Protein AF-A0A7C3S6G7-F1 (afdb_monomer)

Sequence (69 aa):
MPQDFPSFNIFKHYLVPKHEVLSPGERKEVLEKYRVEPYKLPHIKTSDLNVRVIGAKPGDIIKITRRNL

Nearest PDB structures (foldseek):
  7oq4-assembly1_H  TM=9.298E-01  e=1.036E-04  Sulfolobus acidocaldarius DSM 639
  7wbx-assembly1_E  TM=9.415E-01  e=2.084E-04  Komagataella phaffii
  7eu0-assembly1_E  TM=9.433E-01  e=2.956E-04  Arabidopsis thaliana
  5flm-assembly1_E  TM=9.475E-01  e=5.949E-04  Bos taurus
  8hil-assembly1_E  TM=8.478E-01  e=2.757E-04  Brassica oleracea

Solvent-accessible surface area (backbone atoms only — not comparable to full-atom values): 4723 Å² total; per-residue (Å²): 128,76,90,86,64,69,99,59,76,63,78,75,37,89,88,46,58,50,74,44,77,53,51,77,67,57,47,50,52,52,32,61,76,68,71,50,58,83,88,76,50,90,84,80,62,79,84,40,66,68,40,53,74,70,65,62,54,97,91,64,54,71,47,73,53,68,79,81,130

Secondary structure (DSSP, 8-state):
--TTS-SS-GGGSTTS-EEEEPPHHHHHHHHHHHT--GGGSPP--TTSHHHHHTT--TT--EEEEPPP-

Structure (mmCIF, N/CA/C/O backbone):
data_AF-A0A7C3S6G7-F1
#
_entry.id   AF-A0A7C3S6G7-F1
#
loop_
_atom_site.group_PDB
_atom_site.id
_atom_site.type_symbol
_atom_site.label_atom_id
_atom_site.label_alt_id
_atom_site.label_comp_id
_atom_site.label_asym_id
_atom_site.label_entity_id
_atom_site.label_seq_id
_atom_site.pdbx_PDB_ins_code
_atom_site.Cartn_x
_atom_site.Cartn_y
_atom_site.Cartn_z
_atom_site.occupancy
_atom_site.B_iso_or_equiv
_atom_site.auth_seq_id
_atom_site.auth_comp_id
_atom_site.auth_asym_id
_atom_site.auth_atom_id
_atom_site.pdbx_PDB_model_num
ATOM 1 N N . MET A 1 1 ? 20.251 -13.392 -9.344 1.00 45.22 1 MET A N 1
ATOM 2 C CA . MET A 1 1 ? 19.064 -12.507 -9.272 1.00 45.22 1 MET A CA 1
ATOM 3 C C . MET A 1 1 ? 17.841 -13.366 -9.574 1.00 45.22 1 MET A C 1
ATOM 5 O O . MET A 1 1 ? 18.001 -14.260 -10.400 1.00 45.22 1 MET A O 1
ATOM 9 N N . PRO A 1 2 ? 16.685 -13.196 -8.906 1.00 49.22 2 PRO A N 1
ATOM 10 C CA . PRO A 1 2 ? 15.485 -13.974 -9.231 1.00 49.22 2 PRO A CA 1
ATOM 11 C C . PRO A 1 2 ? 15.143 -13.786 -10.715 1.00 49.22 2 PRO A C 1
ATOM 13 O O . PRO A 1 2 ? 15.219 -12.661 -11.205 1.00 49.22 2 PRO A O 1
ATOM 16 N N . GLN A 1 3 ? 14.794 -14.862 -11.425 1.00 57.44 3 GLN A N 1
ATOM 17 C CA . GLN A 1 3 ? 14.536 -14.841 -12.876 1.00 57.44 3 GLN A CA 1
ATOM 18 C C . GLN A 1 3 ? 13.277 -14.043 -13.284 1.00 57.44 3 GLN A C 1
ATOM 20 O O . GLN A 1 3 ? 13.027 -13.865 -14.470 1.00 57.44 3 GLN A O 1
ATOM 25 N N . ASP A 1 4 ? 12.520 -13.526 -12.313 1.00 63.69 4 ASP A N 1
ATOM 26 C CA . ASP A 1 4 ? 11.204 -12.904 -12.510 1.00 63.69 4 ASP A CA 1
ATOM 27 C C . ASP A 1 4 ? 11.242 -11.387 -12.781 1.00 63.69 4 ASP A C 1
ATOM 29 O O . ASP A 1 4 ? 10.190 -10.765 -12.937 1.00 63.69 4 ASP A O 1
ATOM 33 N N . PHE A 1 5 ? 12.419 -10.751 -12.793 1.00 67.81 5 PHE A N 1
ATOM 34 C CA . PHE A 1 5 ? 12.516 -9.311 -13.048 1.00 67.81 5 PHE A CA 1
ATOM 35 C C . PHE A 1 5 ? 12.757 -9.019 -14.536 1.00 67.81 5 PHE A C 1
ATOM 37 O O . PHE A 1 5 ? 13.717 -9.541 -15.106 1.00 67.81 5 PHE A O 1
ATOM 44 N N . PRO A 1 6 ? 11.930 -8.168 -15.176 1.00 71.88 6 PRO A N 1
ATOM 45 C CA . PRO A 1 6 ? 12.142 -7.779 -16.565 1.00 71.88 6 PRO A CA 1
ATOM 46 C C . PRO A 1 6 ? 13.492 -7.073 -16.744 1.00 71.88 6 PRO A C 1
ATOM 48 O O . PRO A 1 6 ? 13.967 -6.366 -15.856 1.00 71.88 6 PRO A O 1
ATOM 51 N N . SER A 1 7 ? 14.091 -7.225 -17.929 1.00 79.25 7 SER A N 1
ATOM 52 C CA . SER A 1 7 ? 15.385 -6.619 -18.296 1.00 79.25 7 SER A CA 1
ATOM 53 C C . SER A 1 7 ? 15.363 -5.086 -18.361 1.00 79.25 7 SER A C 1
ATOM 55 O O . SER A 1 7 ? 16.404 -4.450 -18.511 1.00 79.25 7 SER A O 1
ATOM 57 N N . PHE A 1 8 ? 14.181 -4.483 -18.239 1.00 79.69 8 PHE A N 1
ATOM 58 C CA . PHE A 1 8 ? 13.950 -3.049 -18.240 1.00 79.69 8 PHE A CA 1
ATOM 59 C C . PHE A 1 8 ? 13.039 -2.651 -17.073 1.00 79.69 8 PHE A C 1
ATOM 61 O O . PHE A 1 8 ? 12.257 -3.444 -16.549 1.00 79.69 8 PHE A O 1
ATOM 68 N N . ASN A 1 9 ? 13.130 -1.388 -16.657 1.00 80.38 9 ASN A N 1
ATOM 69 C CA . ASN A 1 9 ? 12.380 -0.883 -15.512 1.00 80.38 9 ASN A CA 1
ATOM 70 C C . ASN A 1 9 ? 10.899 -0.649 -15.871 1.00 80.38 9 ASN A C 1
ATOM 72 O O . ASN A 1 9 ? 10.535 0.422 -16.359 1.00 80.38 9 ASN A O 1
ATOM 76 N N . ILE A 1 10 ? 10.043 -1.634 -15.586 1.00 80.81 10 ILE A N 1
ATOM 77 C CA . ILE A 1 10 ? 8.592 -1.544 -15.822 1.00 80.81 10 ILE A CA 1
ATOM 78 C C . ILE A 1 10 ? 7.881 -0.521 -14.925 1.00 80.81 10 ILE A C 1
ATOM 80 O O . ILE A 1 10 ? 6.819 -0.030 -15.290 1.00 80.81 10 ILE A O 1
ATOM 84 N N . PHE A 1 11 ? 8.470 -0.133 -13.789 1.00 81.12 11 PHE A N 1
ATOM 85 C CA . PHE A 1 11 ? 7.865 0.822 -12.850 1.00 81.12 11 PHE A CA 1
ATOM 86 C C . PHE A 1 11 ? 7.850 2.260 -13.377 1.00 81.12 11 PHE A C 1
ATOM 88 O O . PHE A 1 11 ? 7.151 3.110 -12.835 1.00 81.12 11 PHE A O 1
ATOM 95 N N . LYS A 1 12 ? 8.615 2.548 -14.437 1.00 82.56 12 LYS A N 1
ATOM 96 C CA . LYS A 1 12 ? 8.589 3.845 -15.131 1.00 82.56 12 LYS A CA 1
ATOM 97 C C . LYS A 1 12 ? 7.518 3.923 -16.217 1.00 82.56 12 LYS A C 1
ATOM 99 O O . LYS A 1 12 ? 7.340 4.983 -16.815 1.00 82.56 12 LYS A O 1
ATOM 104 N N . HIS A 1 13 ? 6.837 2.818 -16.506 1.00 85.94 13 HIS A N 1
ATOM 105 C CA . HIS A 1 13 ? 5.826 2.785 -17.547 1.00 85.94 13 HIS A CA 1
ATOM 106 C C . HIS A 1 13 ? 4.602 3.617 -17.140 1.00 85.94 13 HIS A C 1
ATOM 108 O O . HIS A 1 13 ? 4.150 3.548 -16.001 1.00 85.94 13 HIS A O 1
ATOM 114 N N . TYR A 1 14 ? 4.029 4.376 -18.078 1.00 84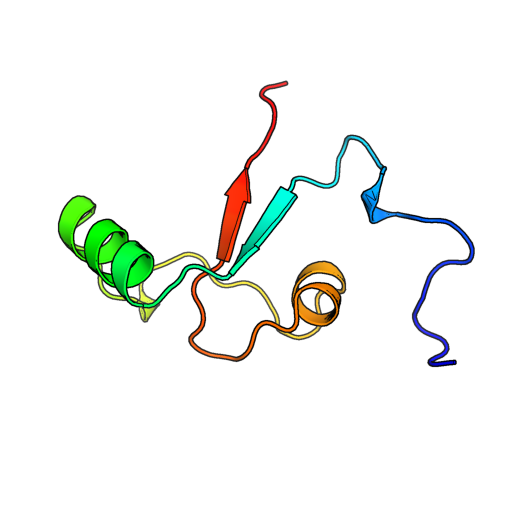.56 14 TYR A N 1
ATOM 115 C CA . TYR A 1 14 ? 2.913 5.292 -17.798 1.00 84.56 14 TYR A CA 1
ATOM 116 C C . TYR A 1 14 ? 1.647 4.582 -17.281 1.00 84.56 14 TYR A C 1
ATOM 118 O O . TYR A 1 14 ? 0.858 5.181 -16.555 1.00 84.56 14 TYR A O 1
ATOM 126 N N . LEU A 1 15 ? 1.471 3.298 -17.619 1.00 87.88 15 LEU A N 1
ATOM 127 C CA . LEU A 1 15 ? 0.377 2.460 -17.104 1.00 87.88 15 LEU A CA 1
ATOM 128 C C . LEU A 1 15 ? 0.596 1.958 -15.670 1.00 87.88 15 LEU A C 1
ATOM 130 O O . LEU A 1 15 ? -0.341 1.419 -15.087 1.00 87.88 15 LEU A O 1
ATOM 134 N N . VAL A 1 16 ? 1.801 2.092 -15.108 1.00 89.69 16 VAL A N 1
ATOM 135 C CA . VAL A 1 16 ? 2.105 1.635 -13.748 1.00 89.69 16 VAL A CA 1
ATOM 136 C C . VAL A 1 16 ? 1.949 2.818 -12.787 1.00 89.69 16 VAL A C 1
ATOM 138 O O . VAL A 1 16 ? 2.775 3.733 -12.792 1.00 89.69 16 VAL A O 1
ATOM 141 N N . PRO A 1 17 ? 0.878 2.852 -11.971 1.00 92.94 17 PRO A N 1
ATOM 142 C CA . PRO A 1 17 ? 0.692 3.913 -10.993 1.00 92.94 17 PRO A CA 1
ATOM 143 C C . PRO A 1 17 ? 1.673 3.775 -9.824 1.00 92.94 17 PRO A C 1
ATOM 145 O O . PRO A 1 17 ? 2.326 2.747 -9.633 1.00 92.94 17 PRO A O 1
ATOM 148 N N . LYS A 1 18 ? 1.750 4.821 -8.999 1.00 91.44 18 LYS A N 1
ATOM 149 C CA . LYS A 1 18 ? 2.566 4.797 -7.782 1.00 91.44 18 LYS A CA 1
ATOM 150 C C . LYS A 1 18 ? 1.860 3.963 -6.708 1.00 91.44 18 LYS A C 1
ATOM 152 O O . LYS A 1 18 ? 0.691 4.223 -6.421 1.00 91.44 18 LYS A O 1
ATOM 157 N N . HIS A 1 19 ? 2.580 3.009 -6.122 1.00 94.31 19 HIS A N 1
ATOM 158 C CA . HIS A 1 19 ? 2.108 2.150 -5.034 1.00 94.31 19 HIS A CA 1
ATOM 159 C C . HIS A 1 19 ? 2.905 2.445 -3.762 1.00 94.31 19 HI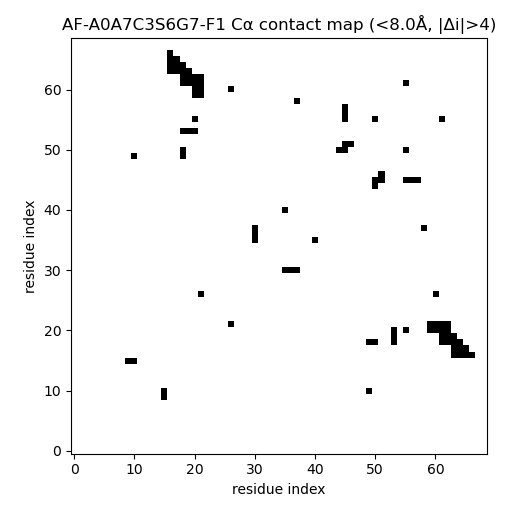S A C 1
ATOM 161 O O . HIS A 1 19 ? 4.133 2.474 -3.803 1.00 94.31 19 HIS A O 1
ATOM 167 N N . GLU A 1 20 ? 2.216 2.666 -2.644 1.00 95.25 20 GLU A N 1
ATOM 168 C CA . GLU A 1 20 ? 2.825 2.975 -1.344 1.00 95.25 20 GLU A CA 1
ATOM 169 C C . GLU A 1 20 ? 2.103 2.202 -0.235 1.00 95.25 20 GLU A C 1
ATOM 171 O O . GLU A 1 20 ? 0.873 2.141 -0.228 1.00 95.25 20 GLU A O 1
ATOM 176 N N . VAL A 1 21 ? 2.848 1.610 0.701 1.00 96.50 21 VAL A N 1
ATOM 177 C CA . VAL A 1 21 ? 2.262 0.974 1.890 1.00 96.50 21 VAL A CA 1
ATOM 178 C C . VAL A 1 21 ? 1.845 2.065 2.869 1.00 96.50 21 VAL A C 1
ATOM 180 O O . VAL A 1 21 ? 2.651 2.933 3.199 1.00 96.50 21 VAL A O 1
ATOM 183 N N . LEU A 1 22 ? 0.593 2.031 3.327 1.00 96.44 22 LEU A N 1
ATOM 184 C CA . LEU A 1 22 ? 0.110 2.978 4.326 1.00 96.44 22 LEU A CA 1
ATOM 185 C C . LEU A 1 22 ? 0.730 2.701 5.694 1.00 96.44 22 LEU A C 1
ATOM 187 O O . LEU A 1 22 ? 0.817 1.554 6.137 1.00 96.44 22 LEU A O 1
ATOM 191 N N . SER A 1 23 ? 1.078 3.771 6.404 1.00 96.50 23 SER A N 1
ATOM 192 C CA . SER A 1 23 ? 1.436 3.684 7.818 1.00 96.50 23 SER A CA 1
ATOM 193 C C . SER A 1 23 ? 0.228 3.268 8.680 1.00 96.50 23 SER A C 1
ATOM 195 O O . SER A 1 23 ? -0.926 3.416 8.262 1.00 96.50 23 SER A O 1
ATOM 197 N N . PRO A 1 24 ? 0.441 2.788 9.921 1.00 95.12 24 PRO A N 1
ATOM 198 C CA . PRO A 1 24 ? -0.658 2.437 10.824 1.00 95.12 24 PRO A CA 1
ATOM 199 C C . PRO A 1 24 ? -1.639 3.592 11.091 1.00 95.12 24 PRO A C 1
ATOM 201 O O . PRO A 1 24 ? -2.840 3.354 11.223 1.00 95.12 24 PRO A O 1
ATOM 204 N N . GLY A 1 25 ? -1.139 4.833 11.138 1.00 96.88 25 GLY A N 1
ATOM 205 C CA . GLY A 1 25 ? -1.959 6.033 11.319 1.00 96.88 25 GLY A CA 1
ATOM 206 C C . GLY A 1 25 ? -2.856 6.309 10.113 1.00 96.88 25 GLY A C 1
ATOM 207 O O . GLY A 1 25 ? -4.072 6.394 10.261 1.00 96.88 25 GLY A O 1
ATOM 208 N N . GLU A 1 26 ? -2.275 6.348 8.911 1.00 96.19 26 GLU A N 1
ATOM 209 C CA . GLU A 1 26 ? -3.028 6.560 7.664 1.00 96.19 26 GLU A CA 1
ATOM 210 C C . GLU A 1 26 ? -4.035 5.436 7.411 1.00 96.19 26 GLU A C 1
ATOM 212 O O . GLU A 1 26 ? -5.161 5.677 6.982 1.00 96.19 26 GLU A O 1
ATOM 217 N N . ARG A 1 27 ? -3.656 4.188 7.714 1.00 95.31 27 ARG A N 1
ATOM 218 C CA . ARG A 1 27 ? -4.562 3.039 7.651 1.00 95.31 27 ARG A CA 1
ATOM 219 C C . ARG A 1 27 ? -5.812 3.279 8.494 1.00 95.31 27 ARG A C 1
ATOM 221 O O . ARG A 1 27 ? -6.916 3.031 8.013 1.00 95.31 27 ARG A O 1
ATOM 228 N N . LYS A 1 28 ? -5.645 3.725 9.742 1.00 96.00 28 LYS A N 1
ATOM 229 C CA . LYS A 1 28 ? -6.767 3.997 10.648 1.00 96.00 28 LYS A CA 1
ATOM 230 C C . LYS A 1 28 ? -7.653 5.111 10.092 1.00 96.00 28 LYS A C 1
ATOM 232 O O . LYS A 1 28 ? -8.860 4.920 9.988 1.00 96.00 28 LYS A O 1
ATOM 237 N N . GLU A 1 29 ? -7.044 6.208 9.648 1.00 96.94 29 GLU A N 1
ATOM 238 C CA . GLU A 1 29 ? -7.754 7.346 9.058 1.00 96.94 29 GLU A CA 1
ATOM 239 C C . GLU A 1 29 ? -8.600 6.935 7.842 1.00 96.94 29 GLU A C 1
ATOM 241 O O . GLU A 1 29 ? -9.768 7.304 7.740 1.00 96.94 29 GLU A O 1
ATOM 246 N N . VAL A 1 30 ? -8.049 6.123 6.934 1.00 95.94 30 VAL A N 1
ATOM 247 C CA . VAL A 1 30 ? -8.762 5.656 5.734 1.00 95.94 30 VAL A CA 1
ATOM 248 C C . VAL A 1 30 ? -9.962 4.780 6.100 1.00 95.94 30 VAL A C 1
ATOM 250 O O . VAL A 1 30 ? -11.052 4.973 5.558 1.00 95.94 30 VAL A O 1
ATOM 253 N N . LEU A 1 31 ? -9.783 3.829 7.018 1.00 96.25 31 LEU A N 1
ATOM 254 C CA . LEU A 1 31 ? -10.857 2.923 7.432 1.00 96.25 31 LEU A CA 1
ATOM 255 C C . LEU A 1 31 ? -11.988 3.674 8.149 1.00 96.25 31 LEU A C 1
ATOM 257 O O . LEU A 1 31 ? -13.159 3.403 7.887 1.00 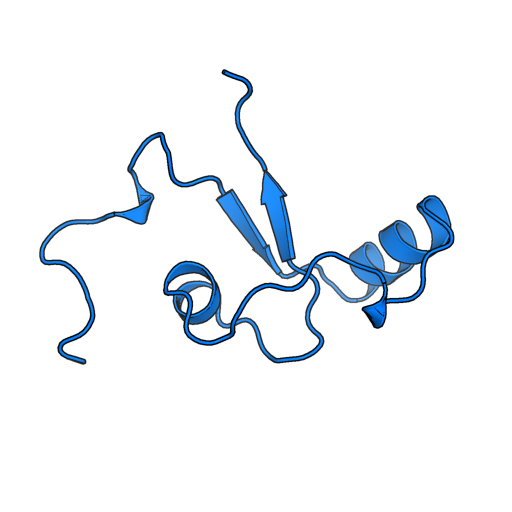96.25 31 LEU A O 1
ATOM 261 N N . GLU A 1 32 ? -11.650 4.652 8.993 1.00 96.88 32 GLU A N 1
ATOM 262 C CA . GLU A 1 32 ? -12.621 5.515 9.676 1.00 96.88 32 GLU A CA 1
ATOM 263 C C . GLU A 1 32 ? -13.360 6.428 8.694 1.00 96.88 32 GLU A C 1
ATOM 265 O O . GLU A 1 32 ? -14.591 6.502 8.722 1.00 96.88 32 GLU A O 1
ATOM 270 N N . LYS A 1 33 ? -12.628 7.072 7.777 1.00 97.12 33 LYS A N 1
ATOM 271 C CA . LYS A 1 33 ? -13.188 7.986 6.774 1.00 97.12 33 LYS A CA 1
ATOM 272 C C . LYS A 1 33 ? -14.236 7.312 5.895 1.00 97.12 33 LYS A C 1
ATOM 274 O O . LYS A 1 33 ? -15.288 7.896 5.646 1.00 97.12 33 LYS A O 1
ATOM 279 N N . TYR A 1 34 ? -13.958 6.096 5.429 1.00 95.81 34 TYR A N 1
ATOM 280 C CA . TYR A 1 34 ? -14.872 5.346 4.562 1.00 95.81 34 TYR A CA 1
ATOM 281 C C . TYR A 1 34 ? -15.785 4.379 5.322 1.00 95.81 34 TYR A C 1
ATOM 283 O O . TYR A 1 34 ? -16.605 3.713 4.693 1.00 95.81 34 TYR A O 1
ATOM 291 N N . ARG A 1 35 ? -15.670 4.311 6.658 1.00 96.62 35 ARG A N 1
ATOM 292 C CA . ARG A 1 35 ? -16.445 3.419 7.539 1.00 96.62 35 ARG A CA 1
ATOM 293 C C . ARG A 1 35 ? -16.473 1.978 7.024 1.00 96.62 35 ARG A C 1
ATOM 295 O O . ARG A 1 35 ? -17.525 1.348 6.934 1.00 96.62 35 ARG A O 1
ATOM 302 N N . VAL A 1 36 ? -15.300 1.480 6.646 1.00 96.31 36 VAL A N 1
ATOM 303 C CA . VAL A 1 36 ? -15.131 0.186 5.982 1.00 96.31 36 VAL A CA 1
ATOM 304 C C . VAL A 1 36 ? -14.199 -0.703 6.792 1.00 96.31 36 VAL A C 1
ATOM 306 O O . VAL A 1 36 ? -13.243 -0.239 7.408 1.00 96.31 36 VAL A O 1
ATOM 309 N N . GLU A 1 37 ? -14.478 -2.001 6.792 1.00 94.69 37 GLU A N 1
ATOM 310 C CA . GLU A 1 37 ? -13.611 -2.989 7.426 1.00 94.69 37 GLU A CA 1
A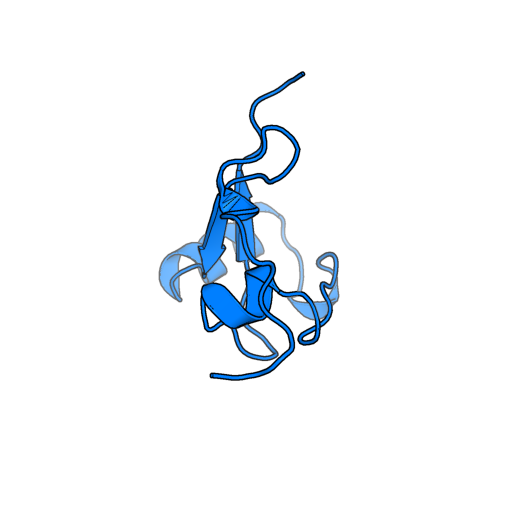TOM 311 C C . GLU A 1 37 ? -12.485 -3.402 6.462 1.00 94.69 37 GLU A C 1
ATOM 313 O O . GLU A 1 37 ? -12.721 -3.469 5.254 1.00 94.69 37 GLU A O 1
ATOM 318 N N . PRO A 1 38 ? -11.269 -3.723 6.951 1.00 92.50 38 PRO A N 1
ATOM 319 C CA . PRO A 1 38 ? -10.110 -3.978 6.090 1.00 92.50 38 PRO A CA 1
ATOM 320 C C . PRO A 1 38 ? -10.339 -5.015 4.981 1.00 92.50 38 PRO A C 1
ATOM 322 O O . PRO A 1 38 ? -9.867 -4.829 3.867 1.00 92.50 38 PRO A O 1
ATOM 325 N N . TYR A 1 39 ? -11.089 -6.082 5.264 1.00 93.06 39 TYR A N 1
ATOM 326 C CA . TYR A 1 39 ? -11.366 -7.174 4.319 1.00 93.06 39 TYR A CA 1
ATOM 327 C C . TYR A 1 39 ? -12.431 -6.833 3.263 1.00 93.06 39 TYR A C 1
ATOM 329 O O . TYR A 1 39 ? -12.675 -7.625 2.356 1.00 93.06 39 TYR A O 1
ATOM 337 N N . LYS A 1 40 ? -13.110 -5.687 3.398 1.00 95.62 40 LYS A N 1
ATOM 338 C CA . LYS A 1 40 ? -14.065 -5.172 2.405 1.00 95.62 40 LYS A CA 1
ATOM 339 C C . LYS A 1 40 ? -13.379 -4.277 1.368 1.00 95.62 40 LYS A C 1
ATOM 341 O O . LYS A 1 40 ? -14.025 -3.849 0.415 1.00 95.62 40 LYS A O 1
ATOM 346 N N . LEU A 1 41 ? -12.091 -3.971 1.549 1.00 95.88 41 LEU A N 1
ATOM 347 C CA . LEU A 1 41 ? -11.303 -3.250 0.556 1.00 95.88 41 LEU A CA 1
ATOM 348 C C . LEU A 1 41 ? -10.983 -4.154 -0.647 1.00 95.88 41 LEU A C 1
ATOM 350 O O . LEU A 1 41 ? -10.895 -5.372 -0.500 1.00 95.88 41 LEU A O 1
ATOM 354 N N . PRO A 1 42 ? -10.756 -3.577 -1.841 1.00 95.94 42 PRO A N 1
ATOM 355 C CA . PRO A 1 42 ? -10.246 -4.332 -2.978 1.00 95.94 42 PRO A CA 1
ATOM 356 C C . PRO A 1 42 ? -8.936 -5.051 -2.635 1.00 95.94 42 PRO A C 1
ATOM 358 O O . PRO A 1 42 ? -8.026 -4.464 -2.048 1.00 95.94 42 PRO A O 1
ATOM 361 N N . HIS A 1 43 ? -8.832 -6.318 -3.029 1.00 95.31 43 HIS A N 1
ATOM 362 C CA . HIS A 1 43 ? -7.652 -7.138 -2.768 1.00 95.31 43 HIS A CA 1
ATOM 363 C C . HIS A 1 43 ? -6.679 -7.132 -3.949 1.00 95.31 43 HIS A C 1
ATOM 365 O O . HIS A 1 43 ? -7.079 -7.150 -5.113 1.00 95.31 43 HIS A O 1
ATOM 371 N N . ILE A 1 44 ? -5.387 -7.188 -3.631 1.00 94.88 44 ILE A N 1
ATOM 372 C CA . ILE A 1 44 ? -4.297 -7.390 -4.586 1.00 94.88 44 ILE A CA 1
ATOM 373 C C . ILE A 1 44 ? -3.512 -8.644 -4.197 1.00 94.88 44 ILE A C 1
ATOM 375 O O . ILE A 1 44 ? -3.345 -8.947 -3.015 1.00 94.88 44 ILE A O 1
ATOM 379 N N . LYS A 1 45 ? -3.056 -9.414 -5.189 1.00 94.94 45 LYS A N 1
ATOM 380 C CA . LYS A 1 45 ? -2.302 -10.645 -4.934 1.00 94.94 45 LYS A CA 1
ATOM 381 C C . LYS A 1 45 ? -0.879 -10.317 -4.486 1.00 94.94 45 LYS A C 1
ATOM 383 O O . LYS A 1 45 ? -0.208 -9.492 -5.094 1.00 94.94 45 LYS A O 1
ATOM 388 N N . THR A 1 46 ? -0.371 -11.067 -3.514 1.00 93.50 46 THR A N 1
ATOM 389 C CA . THR A 1 46 ? 1.041 -11.016 -3.084 1.00 93.50 46 THR A CA 1
ATOM 390 C C . THR A 1 46 ? 2.028 -11.455 -4.168 1.00 93.50 46 THR A C 1
ATOM 392 O O . THR A 1 46 ? 3.225 -11.191 -4.077 1.00 93.50 46 THR A O 1
ATOM 395 N N . SER A 1 47 ? 1.540 -12.136 -5.206 1.00 91.62 47 SER A N 1
ATOM 396 C CA . SER A 1 47 ? 2.327 -12.504 -6.380 1.00 91.62 47 SER A CA 1
ATOM 397 C C . SER A 1 47 ? 2.589 -11.334 -7.333 1.00 91.62 47 SER A C 1
ATOM 399 O O . SER A 1 47 ? 3.431 -11.485 -8.212 1.00 91.62 47 SER A O 1
ATOM 401 N N . ASP A 1 48 ? 1.881 -10.205 -7.202 1.00 90.75 48 ASP A N 1
ATOM 402 C CA . ASP A 1 48 ? 2.091 -9.030 -8.054 1.00 90.75 48 ASP A CA 1
ATOM 403 C C 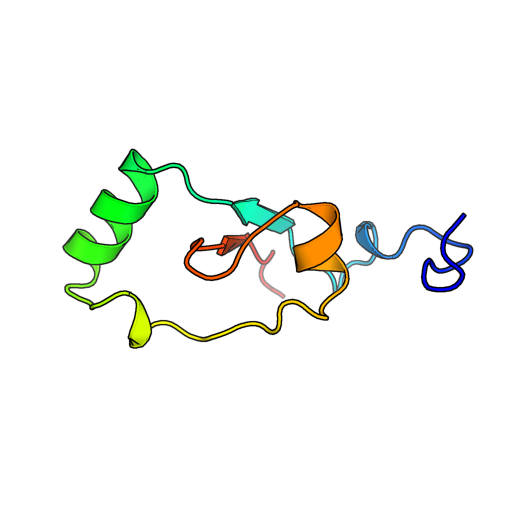. ASP A 1 48 ? 3.485 -8.423 -7.825 1.00 90.75 48 ASP A C 1
ATOM 405 O O . ASP A 1 48 ? 3.945 -8.284 -6.687 1.00 90.75 48 ASP A O 1
ATOM 409 N N . LEU A 1 49 ? 4.171 -8.050 -8.910 1.00 88.88 49 LEU A N 1
ATOM 410 C CA . LEU A 1 49 ? 5.535 -7.533 -8.827 1.00 88.88 49 LEU A CA 1
ATOM 411 C C . LEU A 1 49 ? 5.606 -6.199 -8.072 1.00 88.88 49 LEU A C 1
ATOM 413 O O . LEU A 1 49 ? 6.555 -5.987 -7.319 1.00 88.88 49 LEU A O 1
ATOM 417 N N . ASN A 1 50 ? 4.608 -5.320 -8.217 1.00 89.75 50 ASN A N 1
ATOM 418 C CA . ASN A 1 50 ? 4.575 -4.045 -7.497 1.00 89.75 50 ASN A CA 1
ATOM 419 C C . ASN A 1 50 ? 4.489 -4.281 -5.991 1.00 89.75 50 ASN A C 1
ATOM 421 O O . ASN A 1 50 ? 5.215 -3.644 -5.235 1.00 89.75 50 ASN A O 1
ATOM 425 N N . VAL A 1 51 ? 3.662 -5.240 -5.567 1.00 93.44 51 VAL A N 1
ATOM 426 C CA . VAL A 1 51 ? 3.501 -5.623 -4.156 1.00 93.44 51 VAL A CA 1
ATOM 427 C C . VAL A 1 51 ? 4.812 -6.171 -3.589 1.00 93.44 51 VAL A C 1
ATOM 429 O O . VAL A 1 51 ? 5.223 -5.775 -2.498 1.00 93.44 51 VAL A O 1
ATOM 432 N N . ARG A 1 52 ? 5.510 -7.025 -4.351 1.00 90.94 52 ARG A N 1
ATOM 433 C CA . ARG A 1 52 ? 6.823 -7.562 -3.962 1.00 90.94 52 ARG A CA 1
ATOM 434 C C . ARG A 1 52 ? 7.883 -6.469 -3.831 1.00 90.94 52 ARG A C 1
ATOM 436 O O . ARG A 1 52 ? 8.637 -6.480 -2.864 1.00 90.94 52 ARG A O 1
ATOM 443 N N . VAL A 1 53 ? 7.942 -5.530 -4.778 1.00 89.94 53 VAL A N 1
ATOM 444 C CA . VAL A 1 53 ? 8.960 -4.464 -4.792 1.00 89.94 53 VAL A CA 1
ATOM 445 C C . VAL A 1 53 ? 8.769 -3.455 -3.666 1.00 89.94 53 VAL A C 1
ATOM 447 O O . VAL A 1 53 ? 9.758 -3.028 -3.079 1.00 89.94 53 VAL A O 1
ATOM 450 N N . ILE A 1 54 ? 7.526 -3.112 -3.315 1.00 91.88 54 ILE A N 1
ATOM 451 C CA . ILE A 1 54 ? 7.255 -2.236 -2.163 1.00 91.88 54 ILE A CA 1
ATOM 452 C C . ILE A 1 54 ? 7.346 -2.971 -0.815 1.00 91.88 54 ILE A C 1
ATOM 454 O O . ILE A 1 54 ? 7.194 -2.343 0.229 1.00 91.88 54 ILE A O 1
ATOM 458 N N . GLY A 1 55 ? 7.573 -4.290 -0.821 1.00 91.88 55 GLY A N 1
ATOM 459 C CA . GLY A 1 55 ? 7.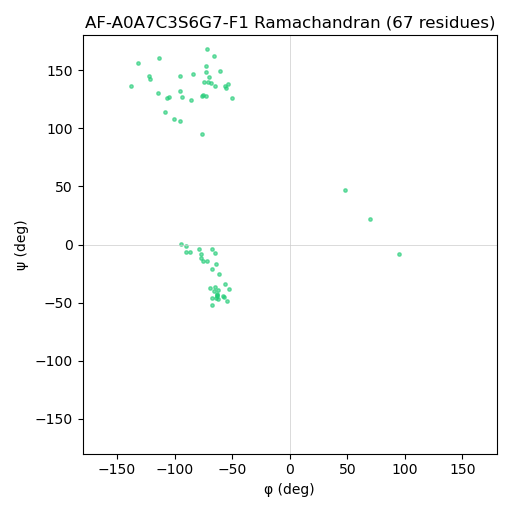727 -5.099 0.390 1.00 91.88 55 GLY A CA 1
ATOM 460 C C . GLY A 1 55 ? 6.444 -5.281 1.205 1.00 91.88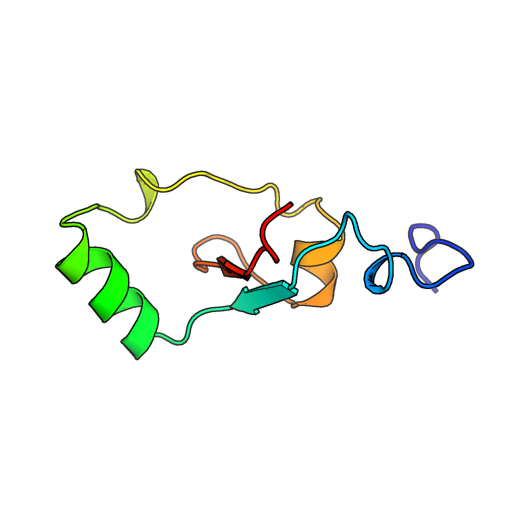 55 GLY A C 1
ATOM 461 O O . GLY A 1 55 ? 6.525 -5.560 2.402 1.00 91.88 55 GLY A O 1
ATOM 462 N N . ALA A 1 56 ? 5.274 -5.122 0.583 1.00 95.06 56 ALA A N 1
ATOM 463 C CA . ALA A 1 56 ? 3.989 -5.251 1.262 1.00 95.06 56 ALA A CA 1
ATOM 464 C C . ALA A 1 56 ? 3.690 -6.708 1.650 1.00 95.06 56 ALA A C 1
ATOM 466 O O . ALA A 1 56 ? 3.997 -7.653 0.916 1.00 95.06 56 ALA A O 1
ATOM 467 N N . LYS A 1 57 ? 3.050 -6.887 2.805 1.00 94.62 57 LYS A N 1
ATOM 468 C CA . LYS A 1 57 ? 2.678 -8.183 3.382 1.00 94.62 57 LYS A CA 1
ATOM 469 C C . LYS A 1 57 ? 1.154 -8.356 3.414 1.00 94.62 57 LYS A C 1
ATOM 471 O O . LYS A 1 57 ? 0.414 -7.374 3.352 1.00 94.62 57 LYS A O 1
ATOM 476 N N . PRO A 1 58 ? 0.646 -9.600 3.523 1.00 94.06 58 PRO A N 1
ATOM 477 C CA . PRO A 1 58 ? -0.775 -9.831 3.766 1.00 94.06 58 PRO A CA 1
ATOM 478 C C . PRO A 1 58 ? -1.289 -9.006 4.953 1.00 94.06 58 PRO A C 1
ATOM 480 O O . PRO A 1 58 ? -0.737 -9.083 6.048 1.00 94.06 58 PRO A O 1
ATOM 483 N N . GLY A 1 59 ? -2.353 -8.233 4.729 1.00 92.56 59 GLY A N 1
ATOM 484 C CA . GLY A 1 59 ? -2.957 -7.362 5.742 1.00 92.56 59 GLY A CA 1
ATOM 485 C C . GLY A 1 59 ? -2.479 -5.907 5.718 1.00 92.56 59 GLY A C 1
ATOM 486 O O . GLY A 1 59 ? -3.081 -5.080 6.413 1.00 92.56 59 GLY A O 1
ATOM 487 N N . ASP A 1 60 ? -1.464 -5.582 4.916 1.00 95.75 60 ASP A N 1
ATOM 488 C CA . ASP A 1 60 ? -1.106 -4.198 4.611 1.00 95.75 60 ASP A CA 1
ATOM 489 C C . ASP A 1 60 ? -2.134 -3.569 3.665 1.00 95.75 60 ASP A C 1
ATOM 491 O O . ASP A 1 60 ? -2.730 -4.240 2.819 1.00 95.75 60 ASP A O 1
ATOM 495 N N . ILE A 1 61 ? -2.332 -2.257 3.799 1.00 95.75 61 ILE A N 1
ATOM 496 C CA . ILE A 1 61 ? -3.181 -1.479 2.894 1.00 95.7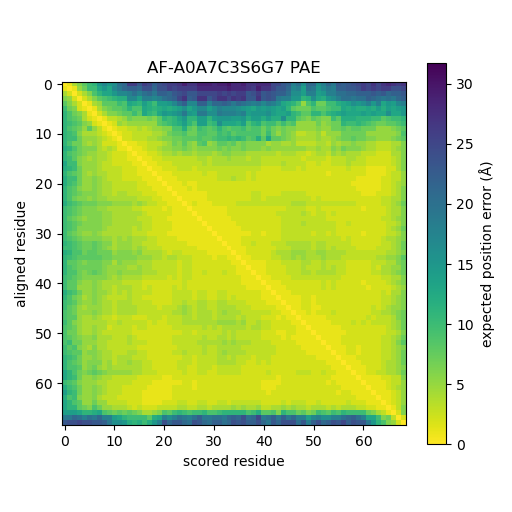5 61 ILE A CA 1
ATOM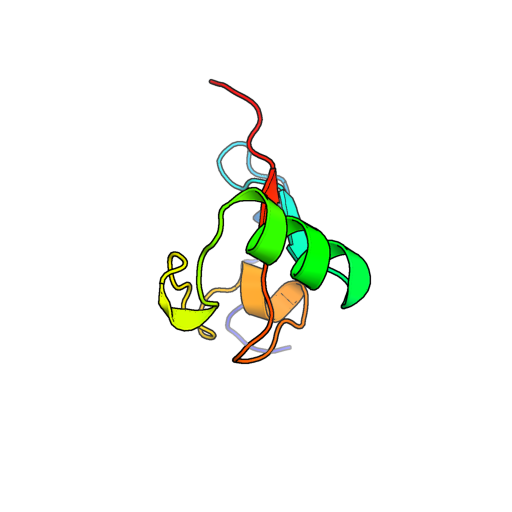 497 C C . ILE A 1 61 ? -2.273 -0.645 2.002 1.00 95.75 61 ILE A C 1
ATOM 499 O O . ILE A 1 61 ? -1.413 0.091 2.484 1.00 95.75 61 ILE A O 1
ATOM 503 N N . ILE A 1 62 ? -2.471 -0.773 0.692 1.00 96.56 62 ILE A N 1
ATOM 504 C CA . ILE A 1 62 ? -1.654 -0.112 -0.322 1.00 96.56 62 ILE A CA 1
ATOM 505 C C . ILE A 1 62 ? -2.442 1.057 -0.904 1.00 96.56 62 ILE A C 1
ATOM 507 O O . ILE A 1 62 ? -3.561 0.895 -1.392 1.00 96.56 62 ILE A O 1
ATOM 511 N N . LYS A 1 63 ? -1.835 2.241 -0.889 1.00 95.56 63 LYS A N 1
ATOM 512 C CA . LYS A 1 63 ? -2.331 3.425 -1.582 1.00 95.56 63 LYS A CA 1
ATOM 513 C C . LYS A 1 63 ? -1.837 3.411 -3.019 1.00 95.56 63 LYS A C 1
ATOM 515 O O . LYS A 1 63 ? -0.634 3.370 -3.271 1.00 95.56 63 LYS A O 1
ATOM 520 N N . ILE A 1 64 ? -2.778 3.482 -3.955 1.00 94.31 64 ILE A N 1
ATOM 521 C CA . ILE A 1 64 ? -2.493 3.559 -5.387 1.00 94.31 64 ILE A CA 1
ATOM 522 C C . ILE A 1 64 ? -2.825 4.968 -5.868 1.00 94.31 64 ILE A C 1
ATOM 524 O O . ILE A 1 64 ? -3.988 5.368 -5.880 1.00 94.31 64 ILE A O 1
ATOM 528 N N . THR A 1 65 ? -1.806 5.718 -6.286 1.00 93.19 65 THR A N 1
ATOM 529 C CA . THR A 1 65 ? -1.983 7.062 -6.851 1.00 93.19 65 THR A CA 1
ATOM 530 C C . THR A 1 65 ? -1.892 6.982 -8.369 1.00 93.19 65 THR A C 1
ATOM 532 O O . THR A 1 65 ? -0.815 6.767 -8.933 1.00 93.19 65 THR A O 1
ATOM 535 N N . ARG A 1 66 ? -3.036 7.140 -9.039 1.00 91.12 66 ARG A N 1
ATOM 536 C CA . ARG A 1 66 ? -3.141 7.161 -10.503 1.00 91.12 66 ARG A CA 1
ATOM 537 C C . ARG A 1 66 ? -3.107 8.615 -10.969 1.00 91.12 66 ARG A C 1
ATOM 539 O O . ARG A 1 66 ? -3.826 9.444 -10.421 1.00 91.12 66 ARG A O 1
ATOM 546 N N . ARG A 1 67 ? -2.281 8.928 -11.970 1.00 82.94 67 ARG A N 1
ATOM 547 C CA . ARG A 1 67 ? -2.463 10.171 -12.730 1.00 82.94 67 ARG A CA 1
ATOM 548 C C . ARG A 1 67 ? -3.700 9.952 -13.597 1.00 82.94 67 ARG A C 1
ATOM 550 O O . ARG A 1 67 ? -3.795 8.897 -14.224 1.00 82.94 67 ARG A O 1
ATOM 557 N N . ASN A 1 68 ? -4.662 10.869 -13.539 1.00 70.25 68 ASN A N 1
ATOM 558 C CA . ASN A 1 68 ? -5.848 10.796 -14.388 1.00 70.25 68 ASN A CA 1
ATOM 559 C C . ASN A 1 68 ? -5.400 10.683 -15.853 1.00 70.25 68 ASN A C 1
ATOM 561 O O . ASN A 1 68 ? -4.424 11.332 -16.238 1.00 70.25 68 ASN A O 1
ATOM 565 N N . LEU A 1 69 ? -6.074 9.811 -16.609 1.00 53.50 69 LEU A N 1
ATOM 566 C CA . LEU A 1 69 ? -6.036 9.852 -18.070 1.00 53.50 69 LEU A CA 1
ATOM 567 C C . LEU A 1 69 ? -6.595 11.194 -18.551 1.00 53.50 69 LEU A C 1
ATOM 569 O O . LEU A 1 69 ? -7.544 11.684 -17.893 1.00 53.50 69 LEU A O 1
#

Foldseek 3Di:
DPPPDDPDDPCPDLPRFDKAWDDPVVVVVVCVVVVHDQVPDDDDDCPDPNNVVNVHDPSIDMDTDHDDD

Mean predicted aligned error: 5.37 Å

pLDDT: mean 88.59, std 11.83, range [45.22, 97.12]

Radius of gyration: 13.88 Å; Cα contacts (8 Å, |Δi|>4): 47; chains: 1; bounding box: 36×26×30 Å